Protein AF-A0A2V6ZBA4-F1 (afdb_monomer_lite)

Sequence (133 aa):
MSIDFLVTSLIVVVSPGTGVLYTLAAGLSRGSRVSVVAAFGCTLGIVPHMAAAIMGLAALLHTSALAVQTLKYLGVAYLLYMPWNTLRERGTLRVETQVGTRSAFQVMLTWMRRAFAGAFVALGAKLALADRR

pLDDT: mean 73.95, std 13.42, range [41.91, 93.38]

Radius of gyration: 20.62 Å; chains: 1; bounding box: 60×29×44 Å

Foldseek 3Di:
DDPVCVVVVVVVVPDDDLLRVVLVCQCVPPNNVSSVVSNVVVVVLVVLVVVLVCLVVVVVVVPDPVVVVVVVVVVVVVVVVVVVVVVVCPDDPPSVPDDDPPPSVVVSVVSVVVSVVVVVVVVVVVVVVVVVD

Secondary structure (DSSP, 8-state):
--HHHHHHHHHHHHS--HHHHHHHHHHHHH-HHHHHHHHHHHHHHHHHHHHHHHHHHHHHHTT-HHHHHHHHHHHHHHHHHHHHHHHH--S----------S-HHHHHHHHHHHHHHHHHHHHHHHHHHHTT-

Structure (mmCIF, N/CA/C/O backbone):
data_AF-A0A2V6ZBA4-F1
#
_entry.id   AF-A0A2V6ZBA4-F1
#
loop_
_atom_site.group_PDB
_atom_site.id
_atom_site.type_symbol
_atom_site.label_atom_id
_atom_site.label_alt_id
_atom_site.label_comp_id
_atom_site.label_asym_id
_atom_site.label_entity_id
_atom_site.label_seq_id
_atom_site.pdbx_PDB_ins_code
_atom_site.Cartn_x
_atom_site.Cartn_y
_atom_site.Cartn_z
_atom_site.occupancy
_atom_site.B_iso_or_equiv
_atom_site.auth_seq_id
_atom_site.auth_comp_id
_atom_site.auth_asym_id
_atom_site.auth_atom_id
_atom_site.pdbx_PDB_model_num
ATOM 1 N N . MET A 1 1 ? -20.318 10.119 -19.626 1.00 63.44 1 MET A N 1
ATOM 2 C CA . MET A 1 1 ? -19.483 9.183 -18.842 1.00 63.44 1 MET A CA 1
ATOM 3 C C . MET A 1 1 ? -19.811 7.777 -19.308 1.00 63.44 1 MET A C 1
ATOM 5 O O . MET A 1 1 ? -20.984 7.430 -19.291 1.00 63.44 1 MET A O 1
ATOM 9 N N . SER A 1 2 ? -18.831 7.023 -19.804 1.00 88.44 2 SER A N 1
ATOM 10 C CA . SER A 1 2 ? -19.056 5.675 -20.349 1.00 88.44 2 SER A CA 1
ATOM 11 C C . SER A 1 2 ? -19.356 4.672 -19.233 1.00 88.44 2 SER A C 1
ATOM 13 O O . SER A 1 2 ? -18.791 4.776 -18.144 1.00 88.44 2 SER A O 1
ATOM 15 N N . ILE A 1 3 ? -20.235 3.704 -19.497 1.00 90.94 3 ILE A N 1
ATOM 16 C CA . ILE A 1 3 ? -20.674 2.708 -18.508 1.00 90.94 3 ILE A CA 1
ATOM 17 C C . ILE A 1 3 ? -19.493 1.870 -17.985 1.00 90.94 3 ILE A C 1
ATOM 19 O O . ILE A 1 3 ? -19.433 1.567 -16.797 1.00 90.94 3 ILE A O 1
ATOM 23 N N . ASP A 1 4 ? -18.490 1.616 -18.830 1.00 90.12 4 ASP A N 1
ATOM 24 C CA . ASP A 1 4 ? -17.253 0.916 -18.470 1.00 90.12 4 ASP A CA 1
ATOM 25 C C . ASP A 1 4 ? -16.470 1.642 -17.376 1.00 90.12 4 ASP A C 1
ATOM 27 O O . ASP A 1 4 ? -15.949 1.018 -16.454 1.00 90.12 4 ASP A O 1
ATOM 31 N N . PHE A 1 5 ? -16.420 2.976 -17.426 1.00 91.12 5 PHE A N 1
ATOM 32 C CA . PHE A 1 5 ? -15.749 3.770 -16.399 1.00 91.12 5 PHE A CA 1
ATOM 33 C C . PHE A 1 5 ? -16.467 3.650 -15.051 1.00 91.12 5 PHE A C 1
ATOM 35 O O . PHE A 1 5 ? -15.810 3.487 -14.024 1.00 91.12 5 PHE A O 1
ATOM 42 N N . LEU A 1 6 ? -17.806 3.683 -15.054 1.00 93.12 6 LEU A N 1
ATOM 43 C CA . LEU A 1 6 ? -18.606 3.502 -13.838 1.00 93.12 6 LEU A CA 1
ATOM 44 C C . LEU A 1 6 ? -18.379 2.120 -13.226 1.00 93.12 6 LEU A C 1
ATOM 46 O O . LEU A 1 6 ? -18.108 2.028 -12.031 1.00 93.12 6 LEU A O 1
ATOM 50 N N . VAL A 1 7 ? -18.434 1.065 -14.041 1.00 92.06 7 VAL A N 1
ATOM 51 C CA . VAL A 1 7 ? -18.231 -0.317 -13.583 1.00 92.06 7 VAL A CA 1
ATOM 52 C C . VAL A 1 7 ? -16.817 -0.505 -13.032 1.00 92.06 7 VAL A C 1
ATOM 54 O O . VAL A 1 7 ? -16.650 -1.005 -11.921 1.00 92.06 7 VAL A O 1
ATOM 57 N N . THR A 1 8 ? -15.797 -0.050 -13.760 1.00 89.31 8 THR A N 1
ATOM 58 C CA . THR A 1 8 ? -14.398 -0.220 -13.341 1.00 89.31 8 THR A CA 1
ATOM 59 C C . THR A 1 8 ? -14.094 0.579 -12.072 1.00 89.31 8 THR A C 1
ATOM 61 O O . THR A 1 8 ? -13.480 0.054 -11.144 1.00 89.31 8 THR A O 1
ATOM 64 N N . SER A 1 9 ? -14.569 1.825 -11.986 1.00 89.62 9 SER A N 1
ATOM 65 C CA . SER A 1 9 ? -14.405 2.669 -10.796 1.00 89.62 9 SER A CA 1
ATOM 66 C C . SER A 1 9 ? -15.104 2.073 -9.573 1.00 89.62 9 SER A C 1
ATOM 68 O O . SER A 1 9 ? -14.518 2.027 -8.493 1.00 89.62 9 SER A O 1
ATOM 70 N N . LEU A 1 10 ? -16.320 1.539 -9.746 1.00 90.00 10 LEU A N 1
ATOM 71 C CA . LEU A 1 10 ? -17.067 0.898 -8.665 1.00 90.00 10 LEU A CA 1
ATOM 72 C C . LEU A 1 10 ? -16.312 -0.312 -8.099 1.00 90.00 10 LEU A C 1
ATOM 74 O O . LEU A 1 10 ? -16.177 -0.428 -6.883 1.00 90.00 10 LEU A O 1
ATOM 78 N N . ILE A 1 11 ? -15.774 -1.177 -8.967 1.00 85.88 11 ILE A N 1
ATOM 79 C CA . ILE A 1 11 ? -14.986 -2.352 -8.557 1.00 85.88 11 ILE A CA 1
ATOM 80 C C . ILE A 1 11 ? -13.754 -1.931 -7.740 1.00 85.88 11 ILE A C 1
ATOM 82 O O . ILE A 1 11 ? -13.451 -2.533 -6.706 1.00 85.88 11 ILE A O 1
ATOM 86 N N . VAL A 1 12 ? -13.058 -0.880 -8.181 1.00 82.88 12 VAL A N 1
ATOM 87 C CA . VAL A 1 12 ? -11.858 -0.367 -7.505 1.00 82.88 12 VAL A CA 1
ATOM 88 C C . VAL A 1 12 ? -12.204 0.270 -6.156 1.00 82.88 12 VAL A C 1
ATOM 90 O O . VAL A 1 12 ? -11.529 -0.005 -5.168 1.00 82.88 12 VAL A O 1
ATOM 93 N N . VAL A 1 13 ? -13.270 1.073 -6.082 1.00 85.25 13 VAL A N 1
ATOM 94 C CA . VAL A 1 13 ? -13.716 1.740 -4.843 1.00 85.25 13 VAL A CA 1
ATOM 95 C C . VAL A 1 13 ? -14.205 0.745 -3.790 1.00 85.25 13 VAL A C 1
ATOM 97 O O . VAL A 1 13 ? -13.943 0.935 -2.603 1.00 85.25 13 VAL A O 1
ATOM 100 N N . VAL A 1 14 ? -14.901 -0.317 -4.206 1.00 84.44 14 VAL A N 1
ATOM 101 C CA . VAL A 1 14 ? -15.463 -1.333 -3.297 1.00 84.44 14 VAL A CA 1
ATOM 102 C C . VAL A 1 14 ? -14.397 -2.264 -2.720 1.00 84.44 14 VAL A C 1
ATOM 104 O O . VAL A 1 14 ? -14.685 -2.968 -1.761 1.00 84.44 14 VAL A O 1
ATOM 107 N N . SER A 1 15 ? -13.174 -2.273 -3.250 1.00 82.06 15 SER A N 1
ATOM 108 C CA . SER A 1 15 ? -12.085 -3.127 -2.767 1.00 82.06 15 SER A CA 1
ATOM 109 C C . SER A 1 15 ? -11.260 -2.391 -1.695 1.00 82.06 15 SER A C 1
ATOM 111 O O . SER A 1 15 ? -10.270 -1.741 -2.044 1.00 82.06 15 SER A O 1
ATOM 113 N N . PRO A 1 16 ? -11.624 -2.439 -0.389 1.00 76.88 16 PRO A N 1
ATOM 114 C CA . PRO A 1 16 ? -10.858 -1.764 0.649 1.00 76.88 16 PRO A CA 1
ATOM 115 C C . PRO A 1 16 ? -9.443 -2.340 0.708 1.00 76.88 16 PRO A C 1
ATOM 117 O O . PRO A 1 16 ? -9.244 -3.540 0.889 1.00 76.88 16 PRO A O 1
ATOM 120 N N . GLY A 1 17 ? -8.445 -1.467 0.577 1.00 74.50 17 GLY A N 1
ATOM 121 C CA . GLY A 1 17 ? -7.049 -1.858 0.738 1.00 74.50 17 GLY A CA 1
ATOM 122 C C . GLY A 1 17 ? -6.725 -2.278 2.176 1.00 74.50 17 GLY A C 1
ATOM 123 O O . GLY A 1 17 ? -7.431 -1.939 3.128 1.00 74.50 17 GLY A O 1
ATOM 124 N N . THR A 1 18 ? -5.591 -2.954 2.356 1.00 78.88 18 THR A N 1
ATOM 125 C CA . THR A 1 18 ? -5.116 -3.431 3.669 1.00 78.88 18 THR A CA 1
ATOM 126 C C . THR A 1 18 ? -4.957 -2.306 4.695 1.00 78.88 18 THR A C 1
ATOM 128 O O . THR A 1 18 ? -5.312 -2.481 5.858 1.00 78.88 18 THR A O 1
ATOM 131 N N . GLY A 1 19 ? -4.500 -1.123 4.268 1.00 79.31 19 GLY A N 1
ATOM 132 C CA . GLY A 1 19 ? -4.398 0.058 5.131 1.00 79.31 19 GLY A CA 1
ATOM 133 C C . GLY A 1 19 ? -5.756 0.547 5.645 1.00 79.31 19 GLY A C 1
ATOM 134 O O . GLY A 1 19 ? -5.885 0.857 6.825 1.00 79.31 19 GLY A O 1
ATOM 135 N N . VAL A 1 20 ? -6.787 0.541 4.792 1.00 84.69 20 VAL A N 1
ATOM 136 C CA . VAL A 1 20 ? -8.153 0.949 5.167 1.00 84.69 20 VAL A CA 1
ATOM 137 C C . VAL A 1 20 ? -8.746 -0.042 6.164 1.00 84.69 20 VAL A C 1
ATOM 139 O O . VAL A 1 20 ? -9.287 0.373 7.187 1.00 84.69 20 VAL A O 1
ATOM 142 N N . LEU A 1 21 ? -8.585 -1.346 5.918 1.00 86.31 21 LEU A N 1
ATOM 143 C CA . LEU A 1 21 ? -9.034 -2.393 6.839 1.00 86.31 21 LEU A CA 1
ATOM 144 C C . LEU A 1 21 ? -8.336 -2.297 8.201 1.00 86.31 21 LEU A C 1
ATOM 146 O O . LEU A 1 21 ? -8.993 -2.426 9.231 1.00 86.31 21 LEU A O 1
ATOM 150 N N . TYR A 1 22 ? -7.030 -2.016 8.221 1.00 82.75 22 TYR A N 1
ATOM 151 C CA . TYR A 1 22 ? -6.277 -1.816 9.459 1.00 82.75 22 TYR A CA 1
ATOM 152 C C . TYR A 1 22 ? -6.765 -0.593 10.242 1.00 82.75 22 TYR A C 1
ATOM 154 O O . TYR A 1 22 ? -7.034 -0.695 11.439 1.00 82.75 22 TYR A O 1
ATOM 162 N N . THR A 1 23 ? -6.919 0.555 9.578 1.00 85.12 23 THR A N 1
ATOM 163 C CA . THR A 1 23 ? -7.419 1.781 10.209 1.00 85.12 23 THR A CA 1
ATOM 164 C C . THR A 1 23 ? -8.837 1.587 10.751 1.00 85.12 23 THR A C 1
ATOM 166 O O . THR A 1 23 ? -9.102 1.962 11.892 1.00 85.12 23 THR A O 1
ATOM 169 N N . LEU A 1 24 ? -9.721 0.926 9.994 1.00 88.12 24 LEU A N 1
ATOM 170 C CA . LEU A 1 24 ? -11.069 0.572 10.448 1.00 88.12 24 LEU A CA 1
ATOM 171 C C . LEU A 1 24 ? -11.035 -0.368 11.656 1.00 88.12 24 LEU A C 1
ATOM 173 O O . LEU A 1 24 ? -11.693 -0.091 12.656 1.00 88.12 24 LEU A O 1
ATOM 177 N N . ALA A 1 25 ? -10.238 -1.437 11.611 1.00 85.69 25 ALA A N 1
ATOM 178 C CA . ALA A 1 25 ? -10.098 -2.367 12.729 1.00 85.69 25 ALA A CA 1
ATOM 179 C C . ALA A 1 25 ? -9.561 -1.665 13.987 1.00 85.69 25 ALA A C 1
ATOM 181 O O . ALA A 1 25 ? -10.079 -1.879 15.085 1.00 85.69 25 ALA A O 1
ATOM 182 N N . ALA A 1 26 ? -8.569 -0.783 13.836 1.00 86.00 26 ALA A N 1
ATOM 183 C CA . ALA A 1 26 ? -8.018 0.015 14.926 1.00 86.00 26 ALA A CA 1
ATOM 184 C C . ALA A 1 26 ? -9.049 1.003 15.500 1.00 86.00 26 ALA A C 1
ATOM 186 O O . ALA A 1 26 ? -9.158 1.125 16.721 1.00 86.00 26 ALA A O 1
ATOM 187 N N . GLY A 1 27 ? -9.831 1.666 14.643 1.00 87.94 27 GLY A N 1
ATOM 188 C CA . GLY A 1 27 ? -10.896 2.581 15.052 1.00 87.94 27 GLY A CA 1
ATOM 189 C C . GLY A 1 27 ? -12.044 1.890 15.778 1.00 87.94 27 GLY A C 1
ATOM 190 O O . GLY A 1 27 ? -12.480 2.378 16.820 1.00 87.94 27 GLY A O 1
ATOM 191 N N . LEU A 1 28 ? -12.478 0.731 15.278 1.00 90.12 28 LEU A N 1
ATOM 192 C CA . LEU A 1 28 ? -13.541 -0.075 15.881 1.00 90.12 28 LEU A CA 1
ATOM 193 C C . LEU A 1 28 ? -13.097 -0.742 17.193 1.00 90.12 28 LEU A C 1
ATOM 195 O O . LEU A 1 28 ? -13.890 -0.829 18.123 1.00 90.12 28 LEU A O 1
ATOM 199 N N . SER A 1 29 ? -11.837 -1.181 17.296 1.00 88.25 29 SER A N 1
ATOM 200 C CA . SER A 1 29 ? -11.346 -1.919 18.475 1.00 88.25 29 SER A CA 1
ATOM 201 C C . SER A 1 29 ? -10.821 -1.017 19.594 1.00 88.25 29 SER A C 1
ATOM 203 O O . SER A 1 29 ? -10.868 -1.390 20.763 1.00 88.25 29 SER A O 1
ATOM 205 N N . ARG A 1 30 ? -10.232 0.136 19.250 1.00 81.19 30 ARG A N 1
ATOM 206 C CA . ARG A 1 30 ? -9.484 0.992 20.191 1.00 81.19 30 ARG A CA 1
ATOM 207 C C . ARG A 1 30 ? -9.872 2.477 20.126 1.00 81.19 30 ARG A C 1
ATOM 209 O O . ARG A 1 30 ? -9.235 3.303 20.779 1.00 81.19 30 ARG A O 1
ATOM 216 N N . GLY A 1 31 ? -10.919 2.820 19.375 1.00 89.12 31 GLY A N 1
ATOM 217 C CA . GLY A 1 31 ? -11.468 4.172 19.276 1.00 89.12 31 GLY A CA 1
ATOM 218 C C . GLY A 1 31 ? -10.824 5.052 18.197 1.00 89.12 31 GLY A C 1
ATOM 219 O O . GLY A 1 31 ? -9.744 4.778 17.666 1.00 89.12 31 GLY A O 1
ATOM 220 N N . SER A 1 32 ? -11.490 6.169 17.886 1.00 85.69 32 SER A N 1
ATOM 221 C CA . SER A 1 32 ? -11.129 7.077 16.782 1.00 85.69 32 SER A CA 1
ATOM 222 C C . SER A 1 32 ? -9.726 7.676 16.906 1.00 85.69 32 SER A C 1
ATOM 224 O O . SER A 1 32 ? -9.028 7.828 15.907 1.00 85.69 32 SER A O 1
ATOM 226 N N . ARG A 1 33 ? -9.261 7.957 18.128 1.00 86.38 33 ARG A N 1
ATOM 227 C CA . ARG A 1 33 ? -7.909 8.492 18.365 1.00 86.38 33 ARG A CA 1
ATOM 228 C C . ARG A 1 33 ? -6.818 7.525 17.899 1.00 86.38 33 ARG A C 1
ATOM 230 O O . ARG A 1 33 ? -5.846 7.952 17.284 1.00 86.38 33 ARG A O 1
ATOM 237 N N . VAL A 1 34 ? -7.000 6.226 18.136 1.00 84.69 34 VAL A N 1
ATOM 238 C CA . VAL A 1 34 ? -6.039 5.194 17.715 1.00 84.69 34 VAL A CA 1
ATOM 239 C C . VAL A 1 34 ? -6.093 4.985 16.203 1.00 84.69 34 VAL A C 1
ATOM 241 O O . VAL A 1 34 ? -5.050 4.796 15.586 1.00 84.69 34 VAL A O 1
ATOM 244 N N . SER A 1 35 ? -7.272 5.123 15.589 1.00 87.00 35 SER A N 1
ATOM 245 C CA . SER A 1 35 ? -7.435 5.135 14.128 1.00 87.00 35 SER A CA 1
ATOM 246 C C . SER A 1 35 ? -6.635 6.252 13.455 1.00 87.00 35 SER A C 1
ATOM 248 O O . SER A 1 35 ? -6.002 6.019 12.428 1.00 87.00 35 SER A O 1
ATOM 250 N N . VAL A 1 36 ? -6.643 7.461 14.027 1.00 88.44 36 VAL A N 1
ATOM 251 C CA . VAL A 1 36 ? -5.891 8.604 13.483 1.00 88.44 36 VAL A CA 1
ATOM 252 C C . VAL A 1 36 ? -4.391 8.325 13.550 1.00 88.44 36 VAL A C 1
ATOM 254 O O . VAL A 1 36 ? -3.699 8.450 12.543 1.00 88.44 36 VAL A O 1
ATOM 257 N N . VAL A 1 37 ? -3.893 7.859 14.698 1.00 85.81 37 VAL A N 1
ATOM 258 C CA . VAL A 1 37 ? -2.475 7.492 14.853 1.00 85.81 37 VAL A CA 1
ATOM 259 C C . VAL A 1 37 ? -2.085 6.348 13.908 1.00 85.81 37 VAL A C 1
ATOM 261 O O . VAL A 1 37 ? -1.029 6.409 13.284 1.00 85.81 37 VAL A O 1
ATOM 264 N N . ALA A 1 38 ? -2.946 5.341 13.741 1.00 84.12 38 ALA A N 1
ATOM 265 C CA . ALA A 1 38 ? -2.758 4.244 12.793 1.00 84.12 38 ALA A CA 1
ATOM 266 C C . ALA A 1 38 ? -2.665 4.739 11.338 1.00 84.12 38 ALA A C 1
ATOM 268 O O . ALA A 1 38 ? -1.754 4.342 10.614 1.00 84.12 38 ALA A O 1
ATOM 269 N N . ALA A 1 39 ? -3.555 5.644 10.921 1.00 85.25 39 ALA A N 1
ATOM 270 C CA . ALA A 1 39 ? -3.538 6.234 9.581 1.00 85.25 39 ALA A CA 1
ATOM 271 C C . ALA A 1 39 ? -2.266 7.065 9.325 1.00 85.25 39 ALA A C 1
ATOM 273 O O . ALA A 1 39 ? -1.640 6.941 8.265 1.00 85.25 39 ALA A O 1
ATOM 274 N N . PHE A 1 40 ? -1.838 7.861 10.312 1.00 86.62 40 PHE A N 1
ATOM 275 C CA . PHE A 1 40 ? -0.578 8.606 10.238 1.00 86.62 40 PHE A CA 1
ATOM 276 C C . PHE A 1 40 ? 0.633 7.672 10.177 1.00 8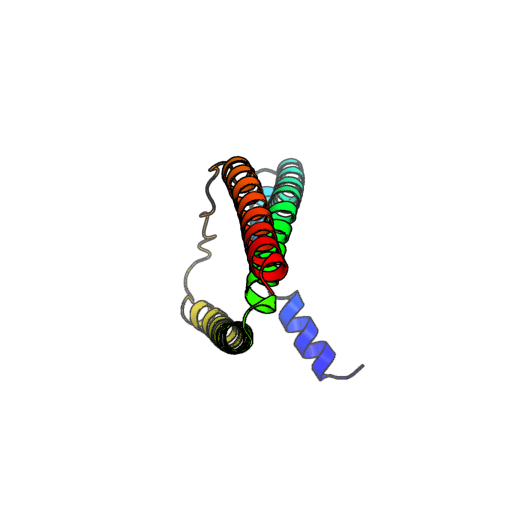6.62 40 PHE A C 1
ATOM 278 O O . PHE A 1 40 ? 1.519 7.880 9.349 1.00 86.62 40 PHE A O 1
ATOM 285 N N . GLY A 1 41 ? 0.653 6.618 10.996 1.00 82.94 41 GLY A N 1
ATOM 286 C CA . GLY A 1 41 ? 1.713 5.610 10.995 1.00 82.94 41 GLY A CA 1
ATOM 287 C C . GLY A 1 41 ? 1.821 4.871 9.662 1.00 82.94 41 GLY A C 1
ATOM 288 O O . GLY A 1 41 ? 2.923 4.730 9.131 1.00 82.94 41 GLY A O 1
ATOM 289 N N . CYS A 1 42 ? 0.691 4.466 9.075 1.00 80.38 42 CYS A N 1
ATOM 290 C CA . CYS A 1 42 ? 0.664 3.855 7.745 1.00 80.38 42 CYS A CA 1
ATOM 291 C C . CYS A 1 42 ? 1.220 4.802 6.681 1.00 80.38 42 CYS A C 1
ATOM 293 O O . CYS A 1 42 ? 2.092 4.400 5.916 1.00 80.38 42 CYS A O 1
ATOM 295 N N . THR A 1 43 ? 0.774 6.059 6.662 1.00 81.31 43 THR A N 1
ATOM 296 C CA . THR A 1 43 ? 1.242 7.054 5.683 1.00 81.31 43 THR A CA 1
ATOM 297 C C . THR A 1 43 ? 2.748 7.297 5.808 1.00 81.31 43 THR A C 1
ATOM 299 O O . THR A 1 43 ? 3.477 7.184 4.821 1.00 81.31 43 THR A O 1
ATOM 302 N N . LEU A 1 44 ? 3.240 7.554 7.025 1.00 81.88 44 LEU A N 1
ATOM 303 C CA . LEU A 1 44 ? 4.664 7.791 7.289 1.00 81.88 44 LEU A CA 1
ATOM 304 C C . LEU A 1 44 ? 5.540 6.568 6.998 1.00 81.88 44 LEU A C 1
ATOM 306 O O . LEU A 1 44 ? 6.687 6.733 6.594 1.00 81.88 44 LEU A O 1
ATOM 310 N N . GLY A 1 45 ? 5.023 5.353 7.191 1.00 74.75 45 GLY A N 1
ATOM 311 C CA . GLY A 1 45 ? 5.743 4.119 6.874 1.00 74.75 45 GLY A CA 1
ATOM 312 C C . GLY A 1 45 ? 5.815 3.829 5.373 1.00 74.75 45 GLY A C 1
ATOM 313 O O . GLY A 1 45 ? 6.856 3.391 4.879 1.00 74.75 45 GLY A O 1
ATOM 314 N N . ILE A 1 46 ? 4.732 4.099 4.636 1.00 79.00 46 ILE A N 1
ATOM 315 C CA . ILE A 1 46 ? 4.637 3.808 3.199 1.00 79.00 46 ILE A CA 1
ATOM 316 C C . ILE A 1 46 ? 5.486 4.752 2.356 1.00 79.00 46 ILE A C 1
ATOM 318 O O . ILE A 1 46 ? 6.125 4.287 1.418 1.00 79.00 46 ILE A O 1
ATOM 322 N N . VAL A 1 47 ? 5.535 6.047 2.679 1.00 78.12 47 VAL A N 1
ATOM 323 C CA . VAL A 1 47 ? 6.248 7.054 1.869 1.00 78.12 47 VAL A CA 1
ATOM 324 C C . VAL A 1 47 ? 7.713 6.675 1.607 1.00 78.12 47 VAL A C 1
ATOM 326 O O . VAL A 1 47 ? 8.103 6.572 0.441 1.00 78.12 47 VAL A O 1
ATOM 329 N N . PRO A 1 48 ? 8.538 6.408 2.633 1.00 72.62 48 PRO A N 1
ATOM 330 C CA . PRO A 1 48 ? 9.929 6.065 2.401 1.00 72.62 48 PRO A CA 1
ATOM 331 C C . PRO A 1 48 ? 10.066 4.658 1.781 1.00 72.62 48 PRO A C 1
ATOM 333 O O . PRO A 1 48 ? 10.995 4.421 1.011 1.00 72.62 48 PRO A O 1
ATOM 336 N N . HIS A 1 49 ? 9.122 3.734 2.028 1.00 72.06 49 HIS A N 1
ATOM 337 C CA . HIS A 1 49 ? 9.115 2.398 1.406 1.00 72.06 49 HIS A CA 1
ATOM 338 C C . HIS A 1 49 ? 8.868 2.469 -0.097 1.00 72.06 49 HIS A C 1
ATOM 340 O O . HIS A 1 49 ? 9.612 1.873 -0.875 1.00 72.06 49 HIS A O 1
ATOM 346 N N . MET A 1 50 ? 7.890 3.271 -0.504 1.00 79.19 50 MET A N 1
ATOM 347 C CA . MET A 1 50 ? 7.610 3.573 -1.900 1.00 79.19 50 MET A CA 1
ATOM 348 C C . MET A 1 50 ? 8.801 4.265 -2.557 1.00 79.19 50 MET A C 1
ATOM 350 O O . MET A 1 50 ? 9.196 3.864 -3.646 1.00 79.19 50 MET A O 1
ATOM 354 N N . ALA A 1 51 ? 9.428 5.241 -1.894 1.00 76.88 51 ALA A N 1
ATOM 355 C CA . ALA A 1 51 ? 10.612 5.910 -2.432 1.00 76.88 51 ALA A CA 1
ATOM 356 C C . ALA A 1 51 ? 11.774 4.927 -2.674 1.00 76.88 51 ALA A C 1
ATOM 358 O O . ALA A 1 51 ? 12.369 4.930 -3.751 1.00 76.88 51 ALA A O 1
ATOM 359 N N . ALA A 1 52 ? 12.064 4.045 -1.712 1.00 74.38 52 ALA A N 1
ATOM 360 C CA . ALA A 1 52 ? 13.102 3.024 -1.852 1.00 74.38 52 ALA A CA 1
ATOM 361 C C . ALA A 1 52 ? 12.779 2.015 -2.969 1.00 74.38 52 ALA A C 1
ATOM 363 O O . ALA A 1 52 ? 13.652 1.697 -3.780 1.00 74.38 52 ALA A O 1
ATOM 364 N N . ALA A 1 53 ? 11.530 1.544 -3.039 1.00 79.81 53 ALA A N 1
ATOM 365 C CA . ALA A 1 53 ? 11.074 0.619 -4.071 1.00 79.81 53 ALA 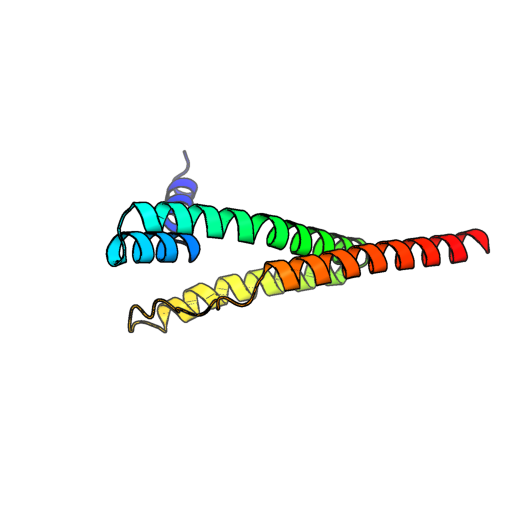A CA 1
ATOM 366 C C . ALA A 1 53 ? 11.144 1.249 -5.468 1.00 79.81 53 ALA A C 1
ATOM 368 O O . ALA A 1 53 ? 11.696 0.637 -6.378 1.00 79.81 53 ALA A O 1
ATOM 369 N N . ILE A 1 54 ? 10.654 2.482 -5.633 1.00 80.75 54 ILE A N 1
ATOM 370 C CA . ILE A 1 54 ? 10.688 3.212 -6.906 1.00 80.75 54 ILE A CA 1
ATOM 371 C C . ILE A 1 54 ? 12.132 3.471 -7.327 1.00 80.75 54 ILE A C 1
ATOM 373 O O . ILE A 1 54 ? 12.464 3.230 -8.481 1.00 80.75 54 ILE A O 1
ATOM 377 N N . MET A 1 55 ? 13.004 3.912 -6.417 1.00 77.38 55 MET A N 1
ATOM 378 C CA . MET A 1 55 ? 14.400 4.196 -6.757 1.00 77.38 55 MET A CA 1
ATOM 379 C C . MET A 1 55 ? 15.163 2.922 -7.155 1.00 77.38 55 MET A C 1
ATOM 381 O O . MET A 1 55 ? 15.880 2.918 -8.155 1.00 77.38 55 MET A O 1
ATOM 385 N N . GLY A 1 56 ? 14.972 1.823 -6.417 1.00 73.50 56 GLY A N 1
ATOM 386 C CA . GLY A 1 56 ? 15.567 0.527 -6.754 1.00 73.50 56 GLY A CA 1
ATOM 387 C C . GLY A 1 56 ? 15.027 -0.043 -8.066 1.00 73.50 56 GLY A C 1
ATOM 388 O O . GLY A 1 56 ? 15.794 -0.516 -8.905 1.00 73.50 56 GLY A O 1
ATOM 389 N N . LEU A 1 57 ? 13.714 0.056 -8.279 1.00 79.50 57 LEU A N 1
ATOM 390 C CA . LEU A 1 57 ? 13.078 -0.399 -9.506 1.00 79.50 57 LEU A CA 1
ATOM 391 C C . LEU A 1 57 ? 13.499 0.460 -10.706 1.00 79.50 57 LEU A C 1
ATOM 393 O O . LEU A 1 57 ? 13.818 -0.091 -11.752 1.00 79.50 57 LEU A O 1
ATOM 397 N N . ALA A 1 58 ? 13.585 1.782 -10.559 1.00 77.44 58 ALA A N 1
ATOM 398 C CA . ALA A 1 58 ? 14.041 2.690 -11.611 1.00 77.44 58 ALA A CA 1
ATOM 399 C C . ALA A 1 58 ? 15.469 2.359 -12.070 1.00 77.44 58 ALA A C 1
ATOM 401 O O . ALA A 1 58 ? 15.728 2.308 -13.272 1.00 77.44 58 ALA A O 1
ATOM 402 N N . ALA A 1 59 ? 16.374 2.055 -11.135 1.00 72.81 59 ALA A N 1
ATOM 403 C CA . ALA A 1 59 ? 17.732 1.624 -11.462 1.00 72.81 59 ALA A CA 1
ATOM 404 C C . ALA A 1 59 ? 17.752 0.301 -12.253 1.00 72.81 59 ALA A C 1
ATOM 406 O O . ALA A 1 59 ? 18.486 0.175 -13.234 1.00 72.81 59 ALA A O 1
ATOM 407 N N . LEU A 1 60 ? 16.918 -0.672 -11.870 1.00 70.50 60 LEU A N 1
ATOM 408 C CA . LEU A 1 60 ? 16.811 -1.955 -12.573 1.00 70.50 60 LEU A CA 1
ATOM 409 C C . LEU A 1 60 ? 16.194 -1.799 -13.969 1.00 70.50 60 LEU A C 1
ATOM 411 O O . LEU A 1 60 ? 16.731 -2.324 -14.943 1.00 70.50 60 LEU A O 1
ATOM 415 N N . LEU A 1 61 ? 15.104 -1.042 -14.093 1.00 75.69 61 LEU A N 1
ATOM 416 C CA . LEU A 1 61 ? 14.396 -0.866 -15.362 1.00 75.69 61 LEU A CA 1
ATOM 417 C C . LEU A 1 61 ? 15.193 -0.020 -16.369 1.00 75.69 61 LEU A C 1
ATOM 419 O O . LEU A 1 61 ? 15.062 -0.240 -17.569 1.00 75.69 61 LEU A O 1
ATOM 423 N N . HIS A 1 62 ? 16.064 0.888 -15.911 1.00 68.31 62 HIS A N 1
ATOM 424 C CA . HIS A 1 62 ? 16.940 1.675 -16.790 1.00 68.31 62 HIS A CA 1
ATOM 425 C C . HIS A 1 62 ? 18.075 0.845 -17.426 1.00 68.31 62 HIS A C 1
ATOM 427 O O . HIS A 1 62 ? 18.680 1.272 -18.407 1.00 68.31 62 HIS A O 1
ATOM 433 N N . THR A 1 63 ? 18.384 -0.344 -16.894 1.00 71.62 63 THR A N 1
ATOM 434 C CA . THR A 1 63 ? 19.508 -1.172 -17.378 1.00 71.62 63 THR A CA 1
ATOM 435 C C . THR A 1 63 ? 19.098 -2.307 -18.317 1.00 71.62 63 THR A C 1
ATOM 437 O O . THR A 1 63 ? 19.945 -2.783 -19.070 1.00 71.62 63 THR A O 1
ATOM 440 N N . SER A 1 64 ? 17.832 -2.753 -18.316 1.00 67.06 64 SER A N 1
ATOM 441 C CA . SER A 1 64 ? 17.421 -3.937 -19.087 1.00 67.06 64 SER A CA 1
ATOM 442 C C . SER A 1 64 ? 15.973 -3.894 -19.585 1.00 67.06 64 SER A C 1
ATOM 444 O O . SER A 1 64 ? 15.023 -3.849 -18.803 1.00 67.06 64 SER A O 1
ATOM 446 N N . ALA A 1 65 ? 15.800 -4.022 -20.906 1.00 71.88 65 ALA A N 1
ATOM 447 C CA . ALA A 1 65 ? 14.491 -4.120 -21.557 1.00 71.88 65 ALA A CA 1
ATOM 448 C C . ALA A 1 65 ? 13.739 -5.425 -21.212 1.00 71.88 65 ALA A C 1
ATOM 450 O O . ALA A 1 65 ? 12.513 -5.416 -21.076 1.00 71.88 65 ALA A O 1
ATOM 451 N N . LEU A 1 66 ? 14.457 -6.538 -21.003 1.00 76.75 66 LEU A N 1
ATOM 452 C CA . LEU A 1 66 ? 13.846 -7.819 -20.616 1.00 76.75 66 LEU A CA 1
ATOM 453 C C . LEU A 1 66 ? 13.292 -7.794 -19.183 1.00 76.75 66 LEU A C 1
ATOM 455 O O . LEU A 1 66 ? 12.267 -8.423 -18.908 1.00 76.75 66 LEU A O 1
ATOM 459 N N . ALA A 1 67 ? 13.921 -7.041 -18.274 1.00 75.38 67 ALA A N 1
ATOM 460 C CA . ALA A 1 67 ? 13.434 -6.877 -16.902 1.00 75.38 67 ALA A CA 1
ATOM 461 C C . ALA A 1 67 ? 12.069 -6.167 -16.865 1.00 75.38 67 ALA A C 1
ATOM 463 O O . ALA A 1 67 ? 11.172 -6.563 -16.124 1.00 75.38 67 ALA A O 1
ATOM 464 N N . VAL A 1 68 ? 11.875 -5.164 -17.726 1.00 79.81 68 VAL A N 1
ATOM 465 C CA . VAL A 1 68 ? 10.587 -4.469 -17.868 1.00 79.81 68 VAL A CA 1
ATOM 466 C C . VAL A 1 68 ? 9.509 -5.423 -18.391 1.00 79.81 68 VAL A C 1
ATOM 468 O O . VAL A 1 68 ? 8.395 -5.441 -17.869 1.00 79.81 68 VAL A O 1
ATOM 471 N N . GLN A 1 69 ? 9.816 -6.233 -19.409 1.00 83.38 69 GLN A N 1
ATOM 472 C CA . GLN A 1 69 ? 8.844 -7.172 -19.984 1.00 83.38 69 GLN A CA 1
ATOM 473 C C . GLN A 1 69 ? 8.428 -8.257 -18.989 1.00 83.38 69 GLN A C 1
ATOM 475 O O . GLN A 1 69 ? 7.233 -8.479 -18.794 1.00 83.38 69 GLN A O 1
ATOM 480 N N . THR A 1 70 ? 9.393 -8.901 -18.333 1.00 86.62 70 THR A N 1
ATOM 481 C CA . THR A 1 70 ? 9.120 -9.933 -17.321 1.00 86.62 70 THR A CA 1
ATOM 482 C C . THR A 1 70 ? 8.289 -9.382 -16.169 1.00 86.62 70 THR A C 1
ATOM 484 O O . THR A 1 70 ? 7.293 -10.002 -15.805 1.00 86.62 70 THR A O 1
ATOM 487 N N . LEU A 1 71 ? 8.612 -8.187 -15.664 1.00 84.38 71 LEU A N 1
ATOM 488 C CA . LEU A 1 71 ? 7.842 -7.533 -14.607 1.00 84.38 71 LEU A CA 1
ATOM 489 C C . LEU A 1 71 ? 6.396 -7.235 -15.023 1.00 84.38 71 LEU A C 1
ATOM 491 O O . LEU A 1 71 ? 5.484 -7.430 -14.222 1.00 84.38 71 LEU A O 1
ATOM 495 N N . LYS A 1 72 ? 6.164 -6.799 -16.269 1.00 84.19 72 LYS A N 1
ATOM 496 C CA . LYS A 1 72 ? 4.804 -6.564 -16.785 1.00 84.19 72 LYS A CA 1
ATOM 497 C C . LYS A 1 72 ? 3.977 -7.848 -16.777 1.00 84.19 72 LYS A C 1
ATOM 499 O O . LYS A 1 72 ? 2.856 -7.836 -16.274 1.00 84.19 72 LYS A O 1
ATOM 504 N N . TYR A 1 73 ? 4.528 -8.950 -17.288 1.00 91.50 73 TYR A N 1
ATOM 505 C CA . TYR A 1 73 ? 3.826 -10.237 -17.293 1.00 91.50 73 TYR A CA 1
ATOM 506 C C . TYR A 1 73 ? 3.610 -10.788 -15.878 1.00 91.50 73 TYR A C 1
ATOM 508 O O . TYR A 1 73 ? 2.511 -11.245 -15.571 1.00 91.50 73 TYR A O 1
ATOM 516 N N . LEU A 1 74 ? 4.609 -10.675 -14.995 1.00 92.00 74 LEU A N 1
ATOM 517 C CA . LEU A 1 74 ? 4.488 -11.033 -13.577 1.00 92.00 74 LEU A CA 1
ATOM 518 C C . LEU A 1 74 ? 3.399 -10.220 -12.872 1.00 92.00 74 LEU A C 1
ATOM 520 O O . LEU A 1 74 ? 2.610 -10.785 -12.121 1.00 92.00 74 LEU A O 1
ATOM 524 N N . GLY A 1 75 ? 3.324 -8.915 -13.141 1.00 87.88 75 GLY A N 1
ATOM 525 C CA . GLY A 1 75 ? 2.297 -8.035 -12.591 1.00 87.88 75 GLY A CA 1
ATOM 526 C C . GLY A 1 75 ? 0.890 -8.451 -13.017 1.00 87.88 75 GLY A C 1
ATOM 527 O O . GLY A 1 75 ? 0.006 -8.558 -12.173 1.00 87.88 75 GLY A O 1
ATOM 528 N N . VAL A 1 76 ? 0.689 -8.763 -14.301 1.00 93.38 76 VAL A N 1
ATOM 529 C CA . VAL A 1 76 ? -0.601 -9.272 -14.802 1.00 93.38 76 VAL A CA 1
ATOM 530 C C . VAL A 1 76 ? -0.948 -10.617 -14.161 1.00 93.38 76 VAL A C 1
ATOM 532 O O . VAL A 1 76 ? -2.063 -10.787 -13.674 1.00 93.38 76 VAL A O 1
ATOM 535 N N . ALA A 1 77 ? 0.002 -11.554 -14.096 1.00 92.62 77 ALA A N 1
ATOM 536 C CA . ALA A 1 77 ? -0.212 -12.850 -13.454 1.00 92.62 77 ALA A CA 1
ATOM 537 C C . ALA A 1 77 ? -0.583 -12.700 -11.968 1.00 92.62 77 ALA A C 1
ATOM 539 O O . ALA A 1 77 ? -1.511 -13.353 -11.495 1.00 92.62 77 ALA A O 1
ATOM 540 N N . TYR A 1 78 ? 0.089 -11.798 -11.247 1.00 85.75 78 TYR A N 1
ATOM 541 C CA . TYR A 1 78 ? -0.201 -11.510 -9.843 1.00 85.75 78 TYR A CA 1
ATOM 542 C C . TYR A 1 78 ? -1.591 -10.889 -9.649 1.00 85.75 78 TYR A C 1
ATOM 544 O O . TYR A 1 78 ? -2.335 -11.304 -8.760 1.00 85.75 78 TYR A O 1
ATOM 552 N N . LEU A 1 79 ? -1.974 -9.940 -10.508 1.00 85.50 79 LEU A N 1
ATOM 553 C CA . LEU A 1 79 ? -3.299 -9.318 -10.471 1.00 85.50 79 LEU A CA 1
ATOM 554 C C . LEU A 1 79 ? -4.429 -10.291 -10.811 1.00 85.50 79 LEU A C 1
ATOM 556 O O . LEU A 1 79 ? -5.531 -10.098 -10.317 1.00 85.50 79 LEU A O 1
ATOM 560 N N . LEU A 1 80 ? -4.184 -11.325 -11.621 1.00 87.81 80 LEU A N 1
ATOM 561 C CA . LEU A 1 80 ? -5.154 -12.403 -11.857 1.00 87.81 80 LEU A CA 1
ATOM 562 C C . LEU A 1 80 ? -5.188 -13.405 -10.695 1.00 87.81 80 LEU A C 1
ATOM 564 O O . LEU A 1 80 ? -6.253 -13.902 -10.332 1.00 87.81 80 LEU A O 1
ATOM 568 N N . TYR A 1 81 ? -4.032 -13.674 -10.084 1.00 85.56 81 TYR A N 1
ATOM 569 C CA . TYR A 1 81 ? -3.911 -14.576 -8.942 1.00 85.56 81 TYR A CA 1
ATOM 570 C C . TYR A 1 81 ? -4.627 -14.043 -7.693 1.00 85.56 81 TYR A C 1
ATOM 572 O O . TYR A 1 81 ? -5.334 -14.800 -7.031 1.00 85.56 81 TYR A O 1
ATOM 580 N N . MET A 1 82 ? -4.481 -12.753 -7.374 1.00 77.12 82 MET A N 1
ATOM 581 C CA . MET A 1 82 ? -5.071 -12.142 -6.175 1.00 77.12 82 MET A CA 1
ATOM 582 C C . MET A 1 82 ? -6.600 -12.349 -6.061 1.00 77.12 82 MET A C 1
ATOM 584 O O . MET A 1 82 ? -7.033 -12.909 -5.054 1.00 77.12 82 MET A O 1
ATOM 588 N N . PRO A 1 83 ? -7.440 -11.970 -7.047 1.00 77.25 83 PRO A N 1
ATOM 589 C CA . PRO A 1 83 ? -8.885 -12.164 -6.964 1.00 77.25 83 PRO A CA 1
ATOM 590 C C . PRO A 1 83 ? -9.260 -13.648 -6.975 1.00 77.25 83 PRO A C 1
ATOM 592 O O . PRO A 1 83 ? -10.221 -14.036 -6.313 1.00 77.25 83 PRO A O 1
ATOM 595 N N . TRP A 1 84 ? -8.491 -14.491 -7.672 1.00 81.38 84 TRP A N 1
ATOM 596 C CA . TRP A 1 84 ? -8.703 -15.937 -7.667 1.00 81.38 84 TRP A CA 1
ATOM 597 C C . TRP A 1 84 ? -8.472 -16.545 -6.279 1.00 81.38 84 TRP A C 1
ATOM 599 O O . TRP A 1 84 ? -9.269 -17.365 -5.823 1.00 81.38 84 TRP A O 1
ATOM 609 N N . ASN A 1 85 ? -7.416 -16.121 -5.580 1.00 74.81 85 ASN A N 1
ATOM 610 C CA . ASN A 1 85 ? -7.136 -16.571 -4.221 1.00 74.81 85 ASN A CA 1
ATOM 611 C C . ASN A 1 85 ? -8.200 -16.064 -3.233 1.00 74.81 85 ASN A C 1
ATOM 613 O O . ASN A 1 85 ? -8.753 -16.861 -2.478 1.00 74.81 85 ASN A O 1
ATOM 617 N N . THR A 1 86 ? -8.587 -14.788 -3.330 1.00 70.88 86 THR A N 1
ATOM 618 C CA . THR A 1 86 ? -9.678 -14.199 -2.531 1.00 70.88 86 THR A CA 1
ATOM 619 C C . THR A 1 86 ? -11.018 -14.913 -2.749 1.00 70.88 86 THR A C 1
ATOM 621 O O . THR A 1 86 ? -11.784 -15.094 -1.806 1.00 70.88 86 THR A O 1
ATOM 624 N N . LEU A 1 87 ? -11.317 -15.367 -3.973 1.00 71.12 87 LEU A N 1
ATOM 625 C CA . LEU A 1 87 ? -12.558 -16.092 -4.274 1.00 71.12 87 LEU A CA 1
ATOM 626 C C . LEU A 1 87 ? -12.546 -17.545 -3.768 1.00 71.12 87 LEU A C 1
ATOM 628 O O . LEU A 1 87 ? -13.620 -18.112 -3.540 1.00 71.12 87 LEU A O 1
ATOM 632 N N . ARG A 1 88 ? -11.360 -18.151 -3.603 1.00 73.00 88 ARG A N 1
ATOM 633 C CA . ARG A 1 88 ? -11.183 -19.496 -3.021 1.00 73.00 88 ARG A CA 1
ATOM 634 C C . ARG A 1 88 ? -11.206 -19.471 -1.496 1.00 73.00 88 ARG A C 1
ATOM 636 O O . ARG A 1 88 ? -11.744 -20.394 -0.888 1.00 73.00 88 ARG A O 1
ATOM 643 N N . GLU A 1 89 ? -10.706 -18.408 -0.881 1.00 66.69 89 GLU A N 1
ATOM 644 C CA . GLU A 1 89 ? -10.768 -18.161 0.562 1.00 66.69 89 GLU A CA 1
ATOM 645 C C . GLU A 1 89 ? -12.157 -17.626 0.971 1.00 66.69 89 GLU A C 1
ATOM 647 O O . GLU A 1 89 ? -12.302 -16.552 1.543 1.00 66.69 89 GLU A O 1
ATOM 652 N N . ARG A 1 90 ? -13.233 -18.384 0.708 1.00 53.38 90 ARG A N 1
ATOM 653 C CA . ARG A 1 90 ? -14.613 -18.026 1.120 1.00 53.38 90 ARG A CA 1
ATOM 654 C C . ARG A 1 90 ? -14.873 -18.127 2.631 1.00 53.38 90 ARG A C 1
ATOM 656 O O . ARG A 1 90 ? -16.021 -18.208 3.059 1.00 53.38 90 ARG A O 1
ATOM 663 N N . GLY A 1 91 ? -13.834 -18.165 3.453 1.00 55.88 91 GLY A N 1
ATOM 664 C CA . GLY A 1 91 ? -13.944 -18.525 4.855 1.00 55.88 91 GLY A CA 1
ATOM 665 C C . GLY A 1 91 ? -13.049 -17.672 5.724 1.00 55.88 91 GLY A C 1
ATOM 666 O O . GLY A 1 91 ? -11.842 -17.872 5.763 1.00 55.88 91 GLY A O 1
ATOM 667 N N . THR A 1 92 ? -13.702 -16.833 6.520 1.00 41.91 92 THR A N 1
ATOM 668 C CA . THR A 1 92 ? -13.168 -16.061 7.641 1.00 41.91 92 THR A CA 1
ATOM 669 C C . THR A 1 92 ? -12.483 -14.757 7.257 1.00 41.91 92 THR A C 1
ATOM 671 O O . THR A 1 92 ? -11.497 -14.708 6.534 1.00 41.91 92 THR A O 1
ATOM 674 N N . LEU A 1 93 ? -13.014 -13.684 7.840 1.00 46.56 93 LEU A N 1
ATOM 675 C CA . LEU A 1 93 ? -12.324 -12.447 8.173 1.00 46.56 93 LEU A CA 1
ATOM 676 C C . LEU A 1 93 ? -11.066 -12.750 9.013 1.00 46.56 93 LEU A C 1
ATOM 678 O O . LEU A 1 93 ? -10.964 -12.345 10.170 1.00 46.56 93 LEU A O 1
ATOM 682 N N . ARG A 1 94 ? -10.086 -13.468 8.462 1.00 46.56 94 ARG A N 1
ATOM 683 C CA . ARG A 1 94 ? -8.715 -13.358 8.926 1.00 46.56 94 ARG A CA 1
ATOM 684 C C . ARG A 1 94 ? -8.229 -12.030 8.392 1.00 46.56 94 ARG A C 1
ATOM 686 O O . ARG A 1 94 ? -7.683 -11.915 7.303 1.00 46.56 94 ARG A O 1
ATOM 693 N N . VAL A 1 95 ? -8.494 -11.001 9.189 1.00 48.50 95 VAL A N 1
ATOM 694 C CA . VAL A 1 95 ? -7.631 -9.831 9.252 1.00 48.50 95 VAL A CA 1
ATOM 695 C C . VAL A 1 95 ? -6.238 -10.404 9.474 1.00 48.50 95 VAL A C 1
ATOM 697 O O . VAL A 1 95 ? -5.897 -10.774 10.600 1.00 48.50 95 VAL A O 1
ATOM 700 N N . GLU A 1 96 ? -5.499 -10.608 8.382 1.00 48.47 96 GLU A N 1
ATOM 701 C CA . GLU A 1 96 ? -4.131 -11.104 8.388 1.00 48.47 96 GLU A CA 1
ATOM 702 C C . GLU A 1 96 ? -3.320 -10.051 9.137 1.00 48.47 96 GLU A C 1
ATOM 704 O O . GLU A 1 96 ? -2.846 -9.049 8.602 1.00 48.47 96 GLU A O 1
ATOM 709 N N . THR A 1 97 ? -3.287 -10.228 10.454 1.00 46.22 97 THR A N 1
ATOM 710 C CA . THR A 1 97 ? -2.637 -9.359 11.423 1.00 46.22 97 THR A CA 1
ATOM 711 C C . THR A 1 97 ? -1.156 -9.711 11.373 1.00 46.22 97 THR A C 1
ATOM 713 O O . THR A 1 97 ? -0.584 -10.212 12.334 1.00 46.22 97 THR A O 1
ATOM 716 N N . GLN A 1 98 ? -0.550 -9.557 10.199 1.00 50.41 98 GLN A N 1
ATOM 717 C CA . GLN A 1 98 ? 0.839 -9.906 9.936 1.00 50.41 98 GLN A CA 1
ATOM 718 C C . GLN A 1 98 ? 1.491 -8.811 9.100 1.00 50.41 98 GLN A C 1
ATOM 720 O O . GLN A 1 98 ? 1.823 -9.003 7.939 1.00 50.41 98 GLN A O 1
ATOM 725 N N . VAL A 1 99 ? 1.743 -7.660 9.726 1.00 48.75 99 VAL A N 1
ATOM 726 C CA . VAL A 1 99 ? 2.971 -6.905 9.448 1.00 48.75 99 VAL A C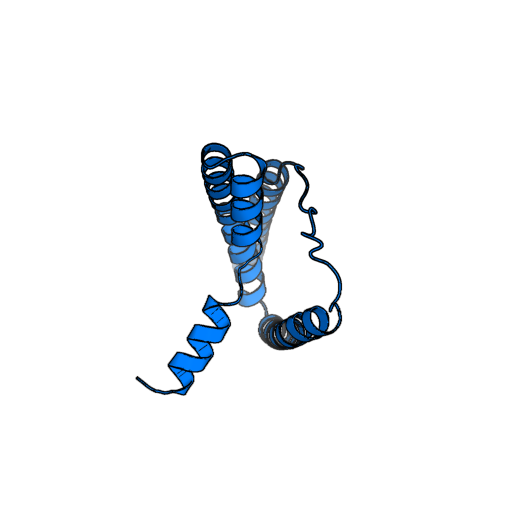A 1
ATOM 727 C C . VAL A 1 99 ? 3.495 -6.399 10.785 1.00 48.75 99 VAL A C 1
ATOM 729 O O . VAL A 1 99 ? 2.994 -5.437 11.363 1.00 48.75 99 VAL A O 1
ATOM 732 N N . GLY A 1 100 ? 4.453 -7.148 11.324 1.00 43.59 100 GLY A N 1
ATOM 733 C CA . GLY A 1 100 ? 5.005 -6.941 12.650 1.00 43.59 100 GLY A CA 1
ATOM 734 C C . GLY A 1 100 ? 5.640 -5.568 12.846 1.00 43.59 100 GLY A C 1
ATOM 735 O O . GLY A 1 100 ? 6.235 -4.976 11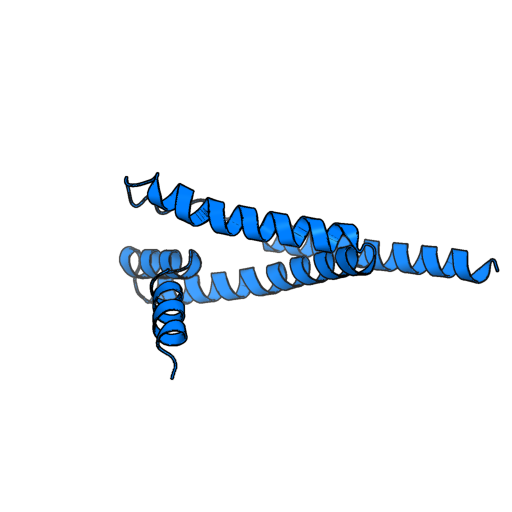.948 1.00 43.59 100 GLY A O 1
ATOM 736 N N . THR A 1 101 ? 5.602 -5.138 14.101 1.00 46.28 101 THR A N 1
ATOM 737 C CA . THR A 1 101 ? 6.340 -4.036 14.729 1.00 46.28 101 THR A CA 1
ATOM 738 C C . THR A 1 101 ? 7.867 -4.241 14.695 1.00 46.28 101 THR A C 1
ATOM 740 O O . THR A 1 101 ? 8.569 -3.930 15.655 1.00 46.28 101 THR A O 1
ATOM 743 N N . ARG A 1 102 ? 8.437 -4.787 13.614 1.00 48.97 102 ARG A N 1
ATOM 744 C CA . ARG A 1 102 ? 9.881 -4.707 13.385 1.00 48.97 102 ARG A CA 1
ATOM 745 C C . ARG A 1 102 ? 10.143 -3.442 12.597 1.00 48.97 102 ARG A C 1
ATOM 747 O O . ARG A 1 102 ? 9.772 -3.353 11.437 1.00 48.97 102 ARG A O 1
ATOM 754 N N . SER A 1 103 ? 10.749 -2.479 13.290 1.00 51.56 103 SER A N 1
ATOM 755 C CA . SER A 1 103 ? 11.208 -1.171 12.822 1.00 51.56 103 SER A CA 1
ATOM 756 C C . SER A 1 103 ? 11.505 -1.137 11.315 1.00 51.56 103 SER A C 1
ATOM 758 O O . SER A 1 103 ? 12.634 -1.348 10.869 1.00 51.56 103 SER A O 1
ATOM 760 N N . ALA A 1 104 ? 10.470 -0.831 10.524 1.00 56.19 104 ALA A N 1
ATOM 761 C CA . ALA A 1 104 ? 10.582 -0.565 9.094 1.00 56.19 104 ALA A CA 1
ATOM 762 C C . ALA A 1 104 ? 11.562 0.589 8.840 1.00 56.19 104 ALA A C 1
ATOM 764 O O . ALA A 1 104 ? 12.195 0.645 7.796 1.00 56.19 104 ALA A O 1
ATOM 765 N N . PHE A 1 105 ? 11.754 1.449 9.843 1.00 51.59 105 PHE A N 1
ATOM 766 C CA . PHE A 1 105 ? 12.740 2.518 9.891 1.00 51.59 105 PHE A CA 1
ATOM 767 C C . PHE A 1 105 ? 14.195 2.011 9.872 1.00 51.59 105 PHE A C 1
ATOM 769 O O . PHE A 1 105 ? 15.031 2.560 9.160 1.00 51.59 105 PHE A O 1
ATOM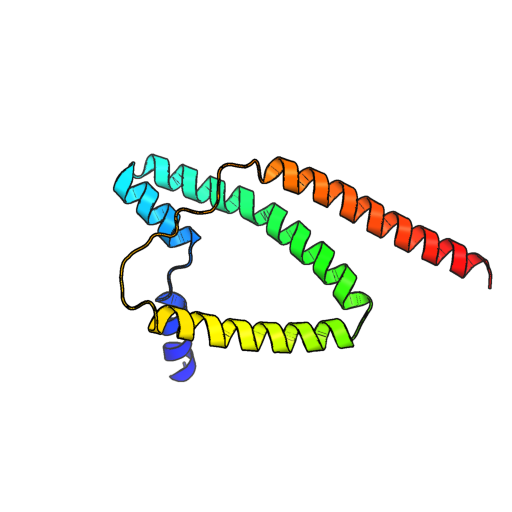 776 N N . GLN A 1 106 ? 14.511 0.921 10.579 1.00 58.84 106 GLN A N 1
ATOM 777 C CA . GLN A 1 106 ? 15.848 0.308 10.534 1.00 58.84 106 GLN A CA 1
ATOM 778 C C . GLN A 1 106 ? 16.123 -0.343 9.174 1.00 58.84 106 GLN A C 1
ATOM 780 O O . GLN A 1 106 ? 17.212 -0.199 8.614 1.00 58.84 106 GLN A O 1
ATOM 785 N N . VAL A 1 107 ? 15.117 -1.006 8.602 1.00 62.31 107 VAL A N 1
ATOM 786 C CA . VAL A 1 107 ? 15.199 -1.573 7.251 1.00 62.31 107 VAL A CA 1
ATOM 787 C C . VAL A 1 107 ? 15.340 -0.437 6.224 1.00 62.31 107 VAL A C 1
ATOM 789 O O . VAL A 1 107 ? 16.236 -0.488 5.385 1.00 62.31 107 VAL A O 1
ATOM 792 N N . MET A 1 108 ? 14.573 0.647 6.372 1.00 58.00 108 MET A N 1
ATOM 793 C CA . MET A 1 108 ? 14.630 1.860 5.550 1.00 58.00 108 MET A CA 1
ATOM 794 C C . MET A 1 108 ? 16.024 2.475 5.493 1.00 58.00 108 MET A C 1
ATOM 796 O O . MET A 1 108 ? 16.584 2.618 4.409 1.00 58.00 108 MET A O 1
ATOM 800 N N . LEU A 1 109 ? 16.612 2.806 6.647 1.00 64.62 109 LEU A N 1
ATOM 801 C CA . LEU A 1 109 ? 17.937 3.428 6.690 1.00 64.62 109 LEU A CA 1
ATOM 802 C C . LEU A 1 109 ? 19.017 2.506 6.111 1.00 64.62 109 LEU A C 1
ATOM 804 O O . LEU A 1 109 ? 19.960 2.976 5.472 1.00 64.62 109 LEU A O 1
ATOM 808 N N . THR A 1 110 ? 18.869 1.193 6.290 1.00 65.88 110 THR A N 1
ATOM 809 C CA . THR A 1 110 ? 19.837 0.213 5.786 1.00 65.88 110 THR A CA 1
ATOM 810 C C . THR A 1 110 ? 19.767 0.078 4.263 1.00 65.88 110 THR A C 1
ATOM 812 O O . THR A 1 110 ? 20.811 0.037 3.605 1.00 65.88 110 THR A O 1
ATOM 815 N N . TRP A 1 111 ? 18.564 0.066 3.680 1.00 59.84 111 TRP A N 1
ATOM 816 C CA . TRP A 1 111 ? 18.376 0.042 2.225 1.00 59.84 111 TRP A CA 1
ATOM 817 C C . TRP A 1 111 ? 18.711 1.379 1.569 1.00 59.84 111 TRP A C 1
ATOM 819 O O . TRP A 1 111 ? 19.357 1.380 0.524 1.00 59.84 111 TRP A O 1
ATOM 829 N N . MET A 1 112 ? 18.375 2.505 2.203 1.00 62.06 112 MET A N 1
ATOM 830 C CA . MET A 1 112 ? 18.715 3.844 1.714 1.00 62.06 112 MET A CA 1
ATOM 831 C C . MET A 1 112 ? 20.236 4.018 1.621 1.00 62.06 112 MET A C 1
ATOM 833 O O . MET A 1 112 ? 20.748 4.453 0.592 1.00 62.06 112 MET A O 1
ATOM 837 N N . ARG A 1 113 ? 20.982 3.555 2.635 1.00 64.44 113 ARG A N 1
ATOM 838 C CA . ARG A 1 113 ? 22.452 3.570 2.624 1.00 64.44 113 ARG A CA 1
ATOM 839 C C . ARG A 1 113 ? 23.056 2.630 1.570 1.00 64.44 113 ARG A C 1
ATOM 841 O O . ARG A 1 113 ? 24.056 2.982 0.951 1.00 64.44 113 ARG A O 1
ATOM 848 N N . ARG A 1 114 ? 22.456 1.456 1.323 1.00 64.75 114 ARG A N 1
ATOM 849 C CA . ARG A 1 114 ? 22.937 0.482 0.318 1.00 64.75 114 ARG A CA 1
ATOM 850 C C . ARG A 1 114 ? 22.608 0.874 -1.123 1.00 64.75 114 ARG A C 1
ATOM 852 O O . ARG A 1 114 ? 23.442 0.657 -1.995 1.00 64.75 114 ARG A O 1
ATOM 859 N N . ALA A 1 115 ? 21.437 1.450 -1.379 1.00 61.88 115 ALA A N 1
ATOM 860 C CA . ALA A 1 115 ? 21.042 1.916 -2.707 1.00 61.88 115 ALA A CA 1
ATOM 861 C C . ALA A 1 115 ? 21.870 3.135 -3.135 1.00 61.88 115 ALA A C 1
ATOM 863 O O . ALA A 1 115 ? 22.349 3.183 -4.266 1.00 61.88 115 ALA A O 1
ATOM 864 N N . PHE A 1 116 ? 22.116 4.067 -2.207 1.00 64.94 116 PHE A N 1
ATOM 865 C CA . PHE A 1 116 ? 22.983 5.218 -2.455 1.00 64.94 116 PHE A CA 1
ATOM 866 C C . PHE A 1 116 ? 24.424 4.777 -2.746 1.00 64.94 116 PHE A C 1
ATOM 868 O O . PHE A 1 116 ? 25.015 5.211 -3.730 1.00 64.94 116 PHE A O 1
ATOM 875 N N . ALA A 1 117 ? 24.956 3.833 -1.959 1.00 65.38 117 ALA A N 1
ATOM 876 C CA . ALA A 1 117 ? 26.275 3.251 -2.206 1.00 65.38 117 ALA A CA 1
ATOM 877 C C . ALA A 1 117 ? 26.345 2.490 -3.544 1.00 65.38 117 ALA A C 1
ATOM 879 O O . ALA A 1 117 ? 27.315 2.640 -4.279 1.00 65.38 117 ALA A O 1
ATOM 880 N N . GLY A 1 118 ? 25.313 1.714 -3.895 1.00 65.50 118 GLY A N 1
ATOM 881 C CA . GLY A 1 118 ? 25.257 0.964 -5.153 1.00 65.50 118 GLY A CA 1
ATOM 882 C C . GLY A 1 118 ? 25.206 1.864 -6.390 1.00 65.50 118 GLY A C 1
ATOM 883 O O . GLY A 1 118 ? 25.931 1.615 -7.350 1.00 65.50 118 GLY A O 1
ATOM 884 N N . ALA A 1 119 ? 24.414 2.939 -6.350 1.00 62.16 119 ALA A N 1
ATOM 885 C CA . ALA A 1 119 ? 24.355 3.928 -7.426 1.00 62.16 119 ALA A CA 1
ATOM 886 C C . ALA A 1 119 ? 25.689 4.675 -7.584 1.00 62.16 119 ALA A C 1
ATOM 888 O O . ALA A 1 119 ? 26.159 4.857 -8.705 1.00 62.16 119 ALA A O 1
ATOM 889 N N . PHE A 1 120 ? 26.333 5.041 -6.472 1.00 67.62 120 PHE A N 1
ATOM 890 C CA . PHE A 1 120 ? 27.628 5.721 -6.493 1.00 67.62 120 PHE A CA 1
ATOM 891 C C . PHE A 1 120 ? 28.748 4.817 -7.033 1.00 67.62 120 PHE A C 1
ATOM 893 O O . PHE A 1 120 ? 29.547 5.249 -7.859 1.00 67.62 120 PHE A O 1
ATOM 900 N N . VAL A 1 121 ? 28.768 3.538 -6.638 1.00 74.38 121 VAL A N 1
ATOM 901 C CA . VAL A 1 121 ? 29.732 2.543 -7.142 1.00 74.38 121 VAL A CA 1
ATOM 902 C C . VAL A 1 121 ? 29.497 2.233 -8.618 1.00 74.38 121 VAL A C 1
ATOM 904 O O . VAL A 1 121 ? 30.455 2.180 -9.383 1.00 74.38 121 VAL A O 1
ATOM 907 N N . ALA A 1 122 ? 28.245 2.067 -9.050 1.00 69.50 122 ALA A N 1
ATOM 908 C CA . ALA A 1 122 ? 27.930 1.812 -10.454 1.00 69.50 122 ALA A CA 1
ATOM 909 C C . ALA A 1 122 ? 28.294 3.011 -11.345 1.00 69.50 122 ALA A C 1
ATOM 911 O O . ALA A 1 122 ? 28.854 2.822 -12.424 1.00 69.50 122 ALA A O 1
ATOM 912 N N . LEU A 1 123 ? 28.033 4.239 -10.883 1.00 66.06 123 LEU A N 1
ATOM 913 C CA . LEU A 1 123 ? 28.408 5.459 -11.596 1.00 66.06 123 LEU A CA 1
ATOM 914 C C . LEU A 1 123 ? 29.932 5.642 -11.631 1.00 66.06 123 LEU A C 1
ATOM 916 O O . LEU A 1 123 ? 30.479 5.944 -12.689 1.00 66.06 123 LEU A O 1
ATOM 920 N N . GLY A 1 124 ? 30.621 5.377 -10.516 1.00 67.50 124 GLY A N 1
ATOM 921 C CA . GLY A 1 124 ? 32.082 5.392 -10.431 1.00 67.50 124 GLY A CA 1
ATOM 922 C C . GLY A 1 124 ? 32.740 4.348 -11.335 1.00 67.50 124 GLY A C 1
ATOM 923 O O . GLY A 1 124 ? 33.691 4.663 -12.042 1.00 67.50 124 GLY A O 1
ATOM 924 N N . ALA A 1 125 ? 32.191 3.133 -11.403 1.00 70.12 125 ALA A N 1
ATOM 925 C CA . ALA A 1 125 ? 32.655 2.097 -12.323 1.00 70.12 125 ALA A CA 1
ATOM 926 C C . ALA A 1 125 ? 32.405 2.484 -13.788 1.00 70.12 125 ALA A C 1
ATOM 928 O O . ALA A 1 125 ? 33.267 2.268 -14.640 1.00 70.12 125 ALA A O 1
ATOM 929 N N . LYS A 1 126 ? 31.253 3.097 -14.095 1.00 64.19 126 LYS A N 1
ATOM 930 C CA . LYS A 1 126 ? 30.952 3.551 -15.458 1.00 64.19 126 LYS A CA 1
ATOM 931 C C . LYS A 1 126 ? 31.850 4.714 -15.893 1.00 64.19 126 LYS A C 1
ATOM 933 O O . LYS A 1 126 ? 32.245 4.746 -17.052 1.00 64.19 126 LYS A O 1
ATOM 938 N N . LEU A 1 127 ? 32.195 5.626 -14.980 1.00 61.97 127 LEU A N 1
ATOM 939 C CA . LEU A 1 127 ? 33.148 6.718 -15.218 1.00 61.97 127 LEU A CA 1
ATOM 940 C C . LEU A 1 127 ? 34.580 6.194 -15.381 1.00 61.97 127 LEU A C 1
ATOM 942 O O . LEU A 1 127 ? 35.250 6.571 -16.334 1.00 61.97 127 LEU A O 1
ATOM 946 N N . ALA A 1 128 ? 35.013 5.250 -14.542 1.00 65.94 128 ALA A N 1
ATOM 947 C CA . ALA A 1 128 ? 36.334 4.625 -14.650 1.00 65.94 128 ALA A CA 1
ATOM 948 C C . ALA A 1 128 ? 36.525 3.816 -15.949 1.00 65.94 128 ALA A C 1
ATOM 950 O O . ALA A 1 128 ? 37.641 3.673 -16.441 1.00 65.94 128 ALA A O 1
ATOM 951 N N . LEU A 1 129 ? 35.440 3.279 -16.514 1.00 64.81 129 LEU A N 1
ATOM 952 C CA . LEU A 1 129 ? 35.453 2.594 -17.811 1.00 64.81 129 LEU A CA 1
ATOM 953 C C . LEU A 1 129 ? 35.291 3.554 -18.999 1.00 64.81 129 LEU A C 1
ATOM 955 O O . LEU A 1 129 ? 35.688 3.204 -20.110 1.00 64.81 129 LEU A O 1
ATOM 959 N N . ALA A 1 130 ? 34.711 4.737 -18.781 1.00 59.59 130 ALA A N 1
ATOM 960 C CA . ALA A 1 130 ? 34.587 5.784 -19.792 1.00 59.59 130 ALA A CA 1
ATOM 961 C C . ALA A 1 130 ? 35.898 6.562 -19.984 1.00 59.59 130 ALA A C 1
ATOM 963 O O . ALA A 1 130 ? 36.207 6.925 -21.110 1.00 59.59 130 ALA A O 1
ATOM 964 N N . ASP A 1 131 ? 36.693 6.731 -18.925 1.00 53.66 131 ASP A N 1
ATOM 965 C CA . ASP A 1 131 ? 38.002 7.414 -18.945 1.00 53.66 131 ASP A CA 1
ATOM 966 C C . ASP A 1 131 ? 39.138 6.560 -19.553 1.00 53.66 131 ASP A C 1
ATOM 968 O O . ASP A 1 131 ? 40.300 6.951 -19.590 1.00 53.66 131 ASP A O 1
ATOM 972 N N . ARG A 1 132 ? 38.811 5.350 -20.025 1.00 55.88 132 ARG A N 1
ATOM 973 C CA . ARG A 1 132 ? 39.755 4.398 -20.633 1.00 55.88 132 ARG A CA 1
ATOM 974 C C . ARG A 1 132 ? 39.559 4.216 -22.144 1.00 55.88 132 ARG A C 1
ATOM 976 O O . ARG A 1 132 ? 40.083 3.243 -22.690 1.00 55.88 132 ARG A O 1
ATOM 983 N N . ARG A 1 133 ? 38.788 5.091 -22.800 1.00 47.06 133 ARG A N 1
ATOM 984 C CA . ARG A 1 133 ? 38.587 5.107 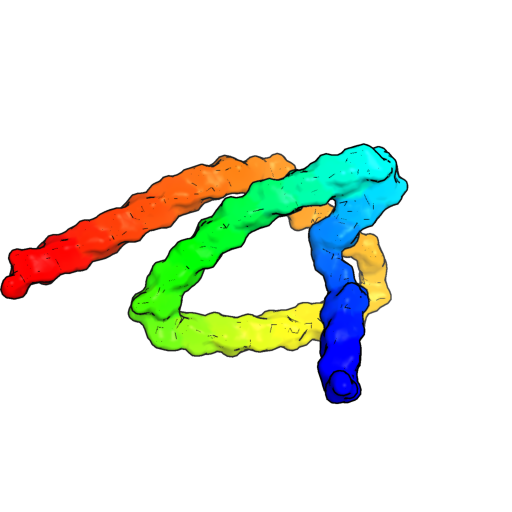-24.259 1.00 47.06 133 ARG A CA 1
ATOM 985 C C . ARG A 1 133 ? 39.116 6.378 -24.895 1.00 47.06 133 ARG A C 1
ATOM 987 O O . ARG A 1 133 ? 38.909 7.450 -24.296 1.00 47.06 133 ARG A O 1
#